Protein AF-A0A6N7Y3T4-F1 (afdb_monomer_lite)

Foldseek 3Di:
DDDDDDDDDDDPPPFDDPVLVVVLVVVVVVLVVVVWDFDDWDDDPFKIWTWTDDVPDDIDIDIDGHD

Radius of gyration: 16.08 Å; chains: 1; bounding box: 34×30×41 Å

Secondary structure (DSSP, 8-state):
-----------------HHHHHHHHHHHHHHHHTT-EEEEEEE-SSEEEEEEE-TTS--EEEEEE--

Sequence (67 aa):
MIHVNMVKGDYVYEQWDTESFKAMYEKFKELEELGYEMVNEEHGPLNVYFHFKKEGCEEIVVTLMCF

pLDDT: mean 72.5, std 21.97, range [24.72, 95.0]

Structure (mmCIF, N/CA/C/O backbone):
data_AF-A0A6N7Y3T4-F1
#
_entry.id   AF-A0A6N7Y3T4-F1
#
loop_
_atom_site.group_PDB
_atom_site.id
_atom_site.type_symbol
_atom_site.label_atom_id
_atom_site.label_alt_id
_atom_site.label_comp_id
_atom_site.label_asym_id
_atom_site.label_entity_id
_atom_site.label_seq_id
_atom_site.pdbx_PDB_ins_code
_atom_site.Cartn_x
_atom_site.Cartn_y
_atom_site.Cartn_z
_atom_site.occupancy
_atom_site.B_iso_or_equiv
_atom_site.auth_seq_id
_atom_site.auth_comp_id
_atom_site.auth_asym_id
_atom_site.auth_atom_id
_atom_site.pdbx_PDB_model_num
ATOM 1 N N . MET A 1 1 ? -1.503 -23.367 -27.474 1.00 28.05 1 MET A N 1
ATOM 2 C CA . MET A 1 1 ? -0.862 -22.465 -28.451 1.00 28.05 1 MET A CA 1
ATOM 3 C C . MET A 1 1 ? -0.602 -21.166 -27.711 1.00 28.05 1 MET A C 1
ATOM 5 O O . MET A 1 1 ? -1.552 -20.474 -27.379 1.00 28.05 1 MET A O 1
ATOM 9 N N . ILE A 1 2 ? 0.641 -20.950 -27.284 1.00 25.97 2 ILE A N 1
ATOM 10 C CA . ILE A 1 2 ? 1.035 -19.789 -26.480 1.00 25.97 2 ILE A CA 1
ATOM 11 C C . ILE A 1 2 ? 1.431 -18.697 -27.469 1.00 25.97 2 ILE A C 1
ATOM 13 O O . ILE A 1 2 ? 2.347 -18.900 -28.261 1.00 25.97 2 ILE A O 1
ATOM 17 N N . HIS A 1 3 ? 0.724 -17.571 -27.447 1.00 25.16 3 HIS A N 1
ATOM 18 C CA . HIS A 1 3 ? 1.128 -16.380 -28.185 1.00 25.16 3 HIS A CA 1
ATOM 19 C C . HIS A 1 3 ? 1.937 -15.484 -27.246 1.00 25.16 3 HIS A C 1
ATOM 21 O O . HIS A 1 3 ? 1.375 -14.829 -26.374 1.00 25.16 3 HIS A O 1
ATOM 27 N N . VAL A 1 4 ? 3.260 -15.476 -27.423 1.00 24.72 4 VAL A N 1
ATOM 28 C CA . VAL A 1 4 ? 4.157 -14.471 -26.840 1.00 24.72 4 VAL A CA 1
ATOM 29 C C . VAL A 1 4 ? 4.431 -13.436 -27.926 1.00 24.72 4 VAL A C 1
ATOM 31 O O . VAL A 1 4 ? 5.124 -13.730 -28.897 1.00 24.72 4 VAL A O 1
ATOM 34 N N . ASN A 1 5 ? 3.880 -12.232 -27.779 1.00 29.44 5 ASN A N 1
ATOM 35 C CA . ASN A 1 5 ? 4.295 -11.080 -28.576 1.00 29.44 5 ASN A CA 1
ATOM 36 C C . ASN A 1 5 ? 5.443 -10.379 -27.841 1.00 29.44 5 ASN A C 1
ATOM 38 O O . ASN A 1 5 ? 5.218 -9.612 -26.911 1.00 29.44 5 ASN A O 1
ATOM 42 N N . MET A 1 6 ? 6.678 -10.666 -28.255 1.00 35.31 6 MET A N 1
ATOM 43 C CA . MET A 1 6 ? 7.849 -9.863 -27.905 1.00 35.31 6 MET A CA 1
ATOM 44 C C . MET A 1 6 ? 7.936 -8.678 -28.869 1.00 35.31 6 MET A C 1
ATOM 46 O O . MET A 1 6 ? 8.272 -8.860 -30.039 1.00 35.31 6 MET A O 1
ATOM 50 N N . VAL A 1 7 ? 7.678 -7.465 -28.380 1.00 37.31 7 VAL A N 1
ATOM 51 C CA . VAL A 1 7 ? 8.031 -6.233 -29.096 1.00 37.31 7 VAL A CA 1
ATOM 52 C C . VAL A 1 7 ? 9.343 -5.716 -28.506 1.00 37.31 7 VAL A C 1
ATOM 54 O O . VAL A 1 7 ? 9.407 -5.343 -27.340 1.00 37.31 7 VAL A O 1
ATOM 57 N N . LYS A 1 8 ? 10.409 -5.749 -29.315 1.00 40.28 8 LYS A N 1
ATOM 58 C CA . LYS A 1 8 ? 11.700 -5.104 -29.034 1.00 40.28 8 LYS A CA 1
ATOM 59 C C . LYS A 1 8 ? 11.502 -3.585 -28.943 1.00 40.28 8 LYS A C 1
ATOM 61 O O . LYS A 1 8 ? 11.104 -2.977 -29.933 1.00 40.28 8 LYS A O 1
ATOM 66 N N . GLY A 1 9 ? 11.847 -3.000 -27.803 1.00 31.47 9 GLY A N 1
ATOM 67 C CA . GLY A 1 9 ? 11.977 -1.560 -27.569 1.00 31.47 9 GLY A CA 1
ATOM 68 C C . GLY A 1 9 ? 12.826 -1.330 -26.316 1.00 31.47 9 GLY A C 1
ATOM 69 O O . GLY A 1 9 ? 12.837 -2.184 -25.433 1.00 31.47 9 GLY A O 1
ATOM 70 N N . ASP A 1 10 ? 13.585 -0.239 -26.286 1.00 38.03 10 ASP A N 1
ATOM 71 C CA . ASP A 1 10 ? 14.597 0.129 -25.284 1.00 38.03 10 ASP A CA 1
ATOM 72 C C . ASP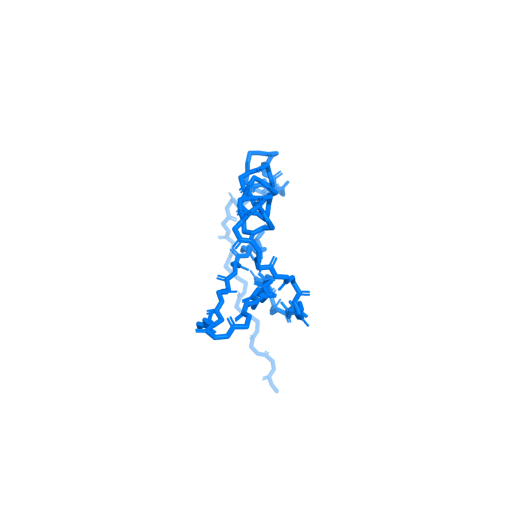 A 1 10 ? 14.040 0.388 -23.871 1.00 38.03 10 ASP A C 1
ATOM 74 O O . ASP A 1 10 ? 14.093 1.505 -23.359 1.00 38.03 10 ASP A O 1
ATOM 78 N N . TYR A 1 11 ? 13.507 -0.631 -23.204 1.00 41.47 11 TYR A N 1
ATOM 79 C CA . TYR A 1 11 ? 13.129 -0.499 -21.802 1.00 41.47 11 TYR A CA 1
ATOM 80 C C . TYR A 1 11 ? 14.379 -0.649 -20.933 1.00 41.47 11 TYR A C 1
ATOM 82 O O . TYR A 1 11 ? 14.877 -1.750 -20.691 1.00 41.47 11 TYR A O 1
ATOM 90 N N . VAL A 1 12 ? 14.905 0.488 -20.479 1.00 38.25 12 VAL A N 1
ATOM 91 C CA . VAL A 1 12 ? 15.663 0.532 -19.230 1.00 38.25 12 VAL A CA 1
ATOM 92 C C . VAL A 1 12 ? 14.683 0.092 -18.149 1.00 38.25 12 VAL A C 1
ATOM 94 O O . VAL A 1 12 ? 13.697 0.777 -17.894 1.00 38.25 12 VAL A O 1
ATOM 97 N N . TYR A 1 13 ? 14.920 -1.075 -17.557 1.00 42.44 13 TYR A N 1
ATOM 98 C CA . TYR A 1 13 ? 14.208 -1.487 -16.356 1.00 42.44 13 TYR A CA 1
ATOM 99 C C . TYR A 1 13 ? 14.735 -0.622 -15.207 1.00 42.44 13 TYR A C 1
ATOM 101 O O . TYR A 1 13 ? 15.660 -1.019 -14.498 1.00 42.44 13 TYR A O 1
ATOM 109 N N . GLU A 1 14 ? 14.191 0.586 -15.043 1.00 43.03 14 GLU A N 1
ATOM 110 C CA . GLU A 1 14 ? 14.183 1.232 -13.732 1.00 43.03 14 GLU A CA 1
ATOM 111 C C . GLU A 1 14 ? 13.263 0.397 -12.855 1.00 43.03 14 GLU A C 1
ATOM 113 O O . GLU A 1 14 ? 12.069 0.638 -12.708 1.00 43.03 14 GLU A O 1
ATOM 118 N N . GLN A 1 15 ? 13.849 -0.667 -12.322 1.00 46.22 15 GLN A N 1
ATOM 119 C CA . GLN A 1 15 ? 13.281 -1.425 -11.242 1.00 46.22 15 GLN A CA 1
ATOM 120 C C . GLN A 1 15 ? 13.177 -0.460 -10.054 1.00 46.22 15 GLN A C 1
ATOM 122 O O . GLN A 1 15 ? 14.119 -0.325 -9.284 1.00 46.22 15 GLN A O 1
ATOM 127 N N . TRP A 1 16 ? 12.030 0.209 -9.935 1.00 57.66 16 TRP A N 1
ATOM 128 C CA . TRP A 1 16 ? 11.496 0.700 -8.674 1.00 57.66 16 TRP A CA 1
ATOM 129 C C . TRP A 1 16 ? 12.284 1.905 -8.148 1.00 57.66 16 TRP A C 1
ATOM 131 O O . TRP A 1 16 ? 13.228 1.759 -7.368 1.00 57.66 16 TRP A O 1
ATOM 141 N N . ASP A 1 17 ? 11.898 3.123 -8.542 1.00 62.38 17 ASP A N 1
ATOM 142 C CA . ASP A 1 17 ? 12.479 4.289 -7.885 1.00 62.38 17 ASP A CA 1
ATOM 143 C C . ASP A 1 17 ? 12.111 4.283 -6.390 1.00 62.38 17 ASP A C 1
ATOM 145 O O . ASP A 1 17 ? 11.048 3.837 -5.945 1.00 62.38 17 ASP A O 1
ATOM 149 N N . THR A 1 18 ? 13.056 4.722 -5.563 1.00 68.38 18 THR A N 1
ATOM 150 C CA . THR A 1 18 ? 12.879 4.760 -4.103 1.00 68.38 18 THR A CA 1
ATOM 151 C C . THR A 1 18 ? 11.688 5.643 -3.710 1.00 68.38 18 THR A C 1
ATOM 153 O O . THR A 1 18 ? 11.110 5.475 -2.636 1.00 68.38 18 THR A O 1
ATOM 156 N N . GLU A 1 19 ? 11.303 6.572 -4.585 1.00 72.88 19 GLU A N 1
ATOM 157 C CA . GLU A 1 19 ? 10.236 7.543 -4.371 1.00 72.88 19 GLU A CA 1
ATOM 158 C C . GLU A 1 19 ? 8.850 6.898 -4.402 1.00 72.88 19 GLU A C 1
ATOM 160 O O . GLU A 1 19 ? 8.058 7.149 -3.495 1.00 72.88 19 GLU A O 1
ATOM 165 N N . SER A 1 20 ? 8.575 6.003 -5.353 1.00 70.44 20 SER A N 1
ATOM 166 C CA . SER A 1 20 ? 7.296 5.287 -5.446 1.00 70.44 20 SER A CA 1
ATOM 167 C C . SER A 1 20 ? 7.072 4.367 -4.246 1.00 70.44 20 SER A C 1
ATOM 169 O O . SER A 1 20 ? 5.979 4.323 -3.677 1.00 70.44 20 SER A O 1
ATOM 171 N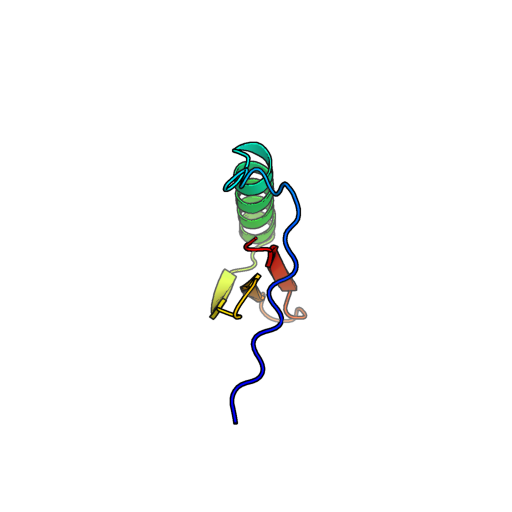 N . PHE A 1 21 ? 8.132 3.693 -3.789 1.00 73.94 21 PHE A N 1
ATOM 172 C CA . PHE A 1 21 ? 8.093 2.905 -2.554 1.00 73.94 21 PHE A CA 1
ATOM 173 C C . PHE A 1 21 ? 7.830 3.769 -1.336 1.00 73.94 21 PHE A C 1
ATOM 175 O O . PHE A 1 21 ? 6.992 3.436 -0.499 1.00 73.94 21 PHE A O 1
ATOM 182 N N . LYS A 1 22 ? 8.537 4.893 -1.235 1.00 82.44 22 LYS A N 1
ATOM 183 C CA . LYS A 1 22 ? 8.359 5.825 -0.130 1.00 82.44 22 LYS A CA 1
ATOM 184 C C . LYS A 1 22 ? 6.936 6.384 -0.103 1.00 82.44 22 LYS A C 1
ATOM 186 O O . LYS A 1 22 ? 6.329 6.381 0.961 1.00 82.44 22 LYS A O 1
ATOM 191 N N . ALA A 1 23 ? 6.382 6.772 -1.251 1.00 80.12 23 ALA A N 1
ATOM 192 C CA . ALA A 1 23 ? 5.007 7.251 -1.367 1.00 80.12 23 ALA A CA 1
ATOM 193 C C . ALA A 1 23 ? 3.982 6.177 -0.962 1.00 80.12 23 ALA A C 1
ATOM 195 O O . ALA A 1 23 ? 3.019 6.476 -0.257 1.00 80.12 23 ALA A O 1
ATOM 196 N N . MET A 1 24 ? 4.208 4.915 -1.343 1.00 84.31 24 MET A N 1
ATOM 197 C CA . MET A 1 24 ? 3.376 3.791 -0.903 1.00 84.31 24 MET A CA 1
ATOM 198 C C . MET A 1 24 ? 3.422 3.620 0.624 1.00 84.31 24 MET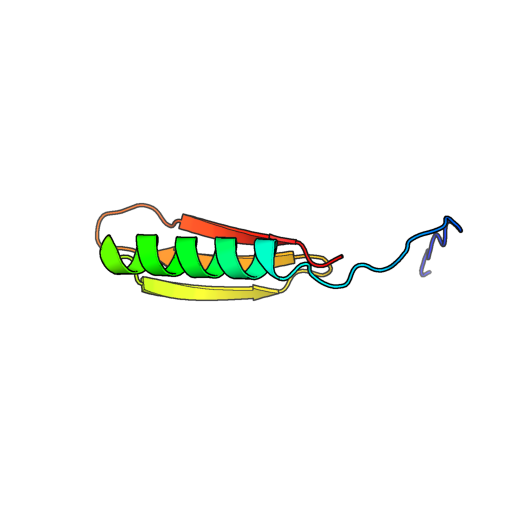 A C 1
ATOM 200 O O . MET A 1 24 ? 2.373 3.549 1.260 1.00 84.31 24 MET A O 1
ATOM 204 N N . TYR A 1 25 ? 4.615 3.609 1.227 1.00 85.19 25 TYR A N 1
ATOM 205 C CA . TYR A 1 25 ? 4.770 3.500 2.683 1.00 85.19 25 TYR A CA 1
ATOM 206 C C . TYR A 1 25 ? 4.166 4.692 3.435 1.00 85.19 25 TYR A C 1
ATOM 208 O O . TYR A 1 25 ? 3.535 4.507 4.475 1.00 85.19 25 TYR A O 1
ATOM 216 N N . GLU A 1 26 ? 4.325 5.911 2.917 1.00 87.62 26 GLU A N 1
ATOM 217 C CA . GLU A 1 26 ? 3.671 7.102 3.466 1.00 87.62 26 GLU A CA 1
ATOM 218 C C . GLU A 1 26 ? 2.148 6.952 3.416 1.00 87.62 26 GLU A C 1
ATOM 220 O O . GLU A 1 26 ? 1.474 7.264 4.400 1.00 87.62 26 GLU A O 1
ATOM 225 N N . LYS A 1 27 ? 1.604 6.387 2.329 1.00 85.44 27 LYS A N 1
ATOM 226 C CA . LYS A 1 27 ? 0.168 6.131 2.221 1.00 85.44 27 LYS A CA 1
ATOM 227 C C . LYS A 1 27 ? -0.320 5.058 3.190 1.00 85.44 27 LYS A C 1
ATOM 229 O O . LYS A 1 27 ? -1.389 5.220 3.770 1.00 85.44 27 LYS A O 1
ATOM 234 N N . PHE A 1 28 ? 0.447 3.989 3.399 1.00 88.56 28 PHE A N 1
ATOM 235 C CA . PHE A 1 28 ? 0.114 2.968 4.399 1.00 88.56 28 PHE A CA 1
ATOM 236 C C . PHE A 1 28 ? 0.057 3.579 5.793 1.00 88.56 28 PHE A C 1
ATOM 238 O O . PHE A 1 28 ? -0.927 3.395 6.500 1.00 88.56 28 PHE A O 1
ATOM 245 N N . LYS A 1 29 ? 1.063 4.384 6.146 1.00 92.75 29 LYS A N 1
ATOM 246 C CA . LYS A 1 29 ? 1.108 5.065 7.436 1.00 92.75 29 LYS A CA 1
ATOM 247 C C . LYS A 1 29 ? -0.076 6.016 7.629 1.00 92.75 29 LYS A C 1
ATOM 249 O O . LYS A 1 29 ? -0.668 6.035 8.701 1.00 92.75 29 LYS A O 1
ATOM 254 N N . GLU A 1 30 ? -0.451 6.773 6.599 1.00 89.38 30 GLU A N 1
ATOM 255 C CA . GLU A 1 30 ? -1.645 7.629 6.634 1.00 89.38 30 GLU A CA 1
ATOM 256 C C . GLU A 1 30 ? -2.915 6.806 6.910 1.00 89.38 30 GLU A C 1
ATOM 258 O O . GLU A 1 30 ? -3.741 7.187 7.736 1.00 89.38 30 GLU A O 1
ATOM 263 N N . LEU A 1 31 ? -3.070 5.657 6.246 1.00 87.25 31 LEU A N 1
ATOM 264 C CA . LEU A 1 31 ? -4.216 4.766 6.438 1.00 87.25 31 LEU A CA 1
ATOM 265 C C . LEU A 1 31 ? -4.241 4.159 7.849 1.00 87.25 31 LEU A C 1
ATOM 267 O O . LEU A 1 31 ? -5.298 4.156 8.482 1.00 87.25 31 LEU A O 1
ATOM 271 N N . GLU A 1 32 ? -3.092 3.725 8.367 1.00 92.06 32 GLU A N 1
ATOM 272 C CA . GLU A 1 32 ? -2.944 3.238 9.743 1.00 92.06 32 GLU A CA 1
ATOM 273 C C . GLU A 1 32 ? -3.297 4.323 10.774 1.00 92.06 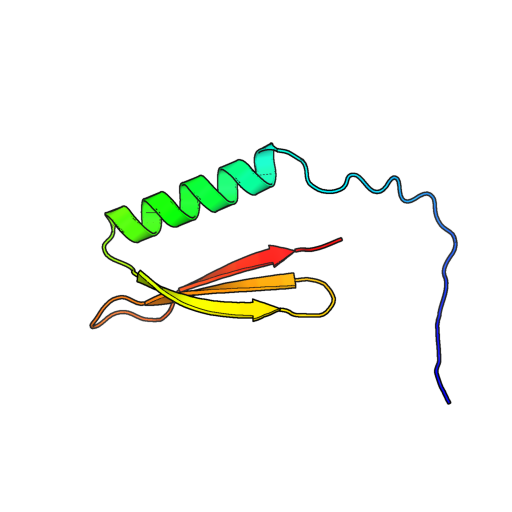32 GLU A C 1
ATOM 275 O O . GLU A 1 32 ? -4.067 4.068 11.700 1.00 92.06 32 GLU A O 1
ATOM 280 N N . GLU A 1 33 ? -2.817 5.560 10.595 1.00 94.69 33 GLU A N 1
ATOM 281 C CA . GLU A 1 33 ? -3.153 6.705 11.459 1.00 94.69 33 GLU A CA 1
ATOM 282 C C . GLU A 1 33 ? -4.653 7.050 11.411 1.00 94.69 33 GLU A C 1
ATOM 284 O O . GLU A 1 33 ? -5.233 7.489 12.408 1.00 94.69 33 GLU A O 1
ATOM 289 N N . LEU A 1 34 ? -5.311 6.799 10.275 1.00 89.88 34 LEU A N 1
ATOM 290 C CA . LEU A 1 34 ? -6.762 6.920 10.114 1.00 89.88 34 LEU A CA 1
ATOM 291 C C . LEU A 1 34 ? -7.541 5.716 10.680 1.00 89.88 34 LEU A C 1
ATOM 293 O O . LEU A 1 34 ? -8.780 5.749 10.706 1.00 89.88 34 LEU A O 1
ATOM 297 N N . GLY A 1 35 ? -6.853 4.681 11.166 1.00 92.50 35 GLY A N 1
ATOM 298 C CA . GLY A 1 35 ? -7.430 3.481 11.771 1.00 92.50 35 GLY A CA 1
ATOM 299 C C . GLY A 1 35 ? -7.892 2.427 10.765 1.00 92.50 35 GLY A C 1
ATOM 300 O O . GLY A 1 35 ? -8.817 1.677 11.069 1.00 92.50 35 GLY A O 1
ATOM 301 N N . TYR A 1 36 ? -7.322 2.413 9.561 1.00 92.94 36 TYR A N 1
ATOM 302 C CA . TYR A 1 36 ? -7.465 1.298 8.630 1.00 92.94 36 TYR A CA 1
ATOM 303 C C . TYR A 1 36 ? -6.388 0.246 8.901 1.00 92.94 36 TYR A C 1
ATOM 305 O O . TYR A 1 36 ? -5.241 0.578 9.183 1.00 92.94 36 TYR A O 1
ATOM 313 N N . GLU A 1 37 ? -6.751 -1.023 8.752 1.00 95.00 37 GLU A N 1
ATOM 314 C CA . GLU A 1 37 ? -5.844 -2.163 8.883 1.00 95.00 37 GLU A CA 1
ATOM 315 C C . GLU A 1 37 ? -5.687 -2.858 7.530 1.00 95.00 37 GLU A C 1
ATOM 317 O O . GLU A 1 37 ? -6.661 -2.994 6.784 1.00 95.00 37 GLU A O 1
ATOM 322 N N . MET A 1 38 ? -4.473 -3.309 7.206 1.00 92.94 38 MET A N 1
ATOM 323 C CA . MET A 1 38 ? -4.246 -4.127 6.016 1.00 92.94 38 MET A CA 1
ATOM 324 C C . MET A 1 38 ? -4.809 -5.533 6.250 1.00 92.94 38 MET A C 1
ATOM 326 O O . MET A 1 38 ? -4.414 -6.216 7.193 1.00 92.94 38 MET A O 1
ATOM 330 N N . VAL A 1 39 ? -5.726 -5.969 5.388 1.00 95.00 39 VAL A N 1
ATOM 331 C CA . VAL A 1 39 ? -6.457 -7.239 5.543 1.00 95.00 39 VAL A CA 1
ATOM 332 C C . VAL A 1 39 ? -6.138 -8.266 4.463 1.00 95.00 39 VAL A C 1
ATOM 334 O O . VAL A 1 39 ? -6.391 -9.451 4.673 1.00 95.00 39 VAL A O 1
ATOM 337 N N . ASN A 1 40 ? -5.607 -7.836 3.315 1.00 91.94 40 ASN A N 1
ATOM 338 C CA . ASN A 1 40 ? -5.240 -8.730 2.222 1.00 91.94 40 ASN A CA 1
ATOM 339 C C . ASN A 1 40 ? -4.143 -8.126 1.334 1.00 91.94 40 ASN A C 1
ATOM 341 O O . ASN A 1 40 ? -4.032 -6.904 1.215 1.00 91.94 40 ASN A O 1
ATOM 345 N N . GLU A 1 41 ? -3.389 -9.002 0.677 1.00 90.75 41 GLU A N 1
ATOM 346 C CA . GLU A 1 41 ? -2.420 -8.667 -0.363 1.00 90.75 41 GLU A CA 1
ATOM 347 C C . GLU A 1 41 ? -2.626 -9.615 -1.550 1.00 90.75 41 GLU A C 1
ATOM 349 O O . GLU A 1 41 ? -2.578 -10.838 -1.401 1.00 90.75 41 GLU A O 1
ATOM 354 N N . GLU A 1 42 ? -2.873 -9.055 -2.734 1.00 89.31 42 GLU A N 1
ATOM 355 C CA . GLU A 1 42 ? -3.078 -9.821 -3.962 1.00 89.31 42 GLU A CA 1
ATOM 356 C C . GLU A 1 42 ? -1.996 -9.508 -4.991 1.00 89.31 42 GLU A C 1
ATOM 358 O O . GLU A 1 42 ? -1.695 -8.350 -5.280 1.00 89.31 42 GLU A O 1
ATOM 363 N N . HIS A 1 43 ? -1.444 -10.554 -5.606 1.00 84.75 43 HIS A N 1
ATOM 364 C CA . HIS A 1 43 ? -0.427 -10.420 -6.643 1.00 84.75 43 HIS A CA 1
ATOM 365 C C . HIS A 1 43 ? -1.023 -10.718 -8.017 1.00 84.75 43 HIS A C 1
ATOM 367 O O . HIS A 1 43 ? -1.414 -11.846 -8.324 1.00 84.75 43 HIS A O 1
ATOM 373 N N . GLY A 1 44 ? -1.059 -9.695 -8.863 1.00 78.56 44 GLY A N 1
ATOM 374 C CA . GLY A 1 44 ? -1.294 -9.826 -10.291 1.00 78.56 44 GLY A CA 1
ATOM 375 C C . GLY A 1 44 ? 0.018 -9.992 -11.071 1.00 78.56 44 GLY A C 1
ATOM 376 O O . GLY A 1 44 ? 1.101 -9.755 -10.541 1.00 78.56 44 GLY A O 1
ATOM 377 N N . PRO A 1 45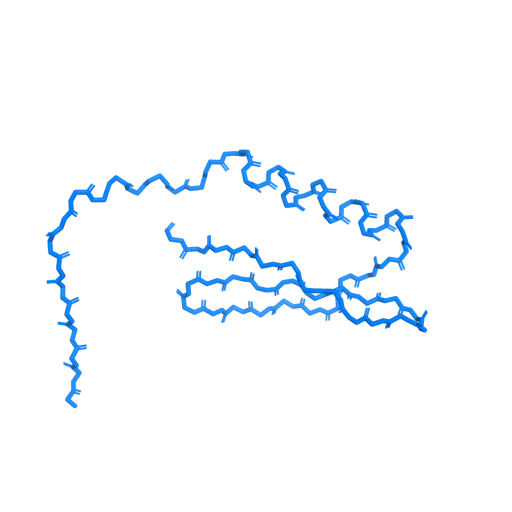 ? -0.054 -10.333 -12.369 1.00 77.94 45 PRO A N 1
ATOM 378 C CA . PRO A 1 45 ? 1.134 -10.463 -13.219 1.00 77.94 45 PRO A CA 1
ATOM 379 C C . PRO A 1 45 ? 1.991 -9.193 -13.322 1.00 77.94 45 PRO A C 1
ATOM 381 O O . PRO A 1 45 ? 3.170 -9.288 -13.639 1.00 77.94 45 PRO A O 1
ATOM 384 N N . LEU A 1 46 ? 1.381 -8.023 -13.106 1.00 78.25 46 LEU A N 1
ATOM 385 C CA . LEU A 1 46 ? 1.985 -6.699 -13.289 1.00 78.25 46 LEU A CA 1
ATOM 386 C C . LEU A 1 46 ? 1.658 -5.735 -12.142 1.00 78.25 46 LEU A C 1
ATOM 388 O O . LEU A 1 46 ? 1.954 -4.556 -12.250 1.00 78.25 46 LEU A O 1
ATOM 392 N N . ASN A 1 47 ? 0.988 -6.184 -11.079 1.00 77.56 47 ASN A N 1
ATOM 393 C CA . ASN A 1 47 ? 0.56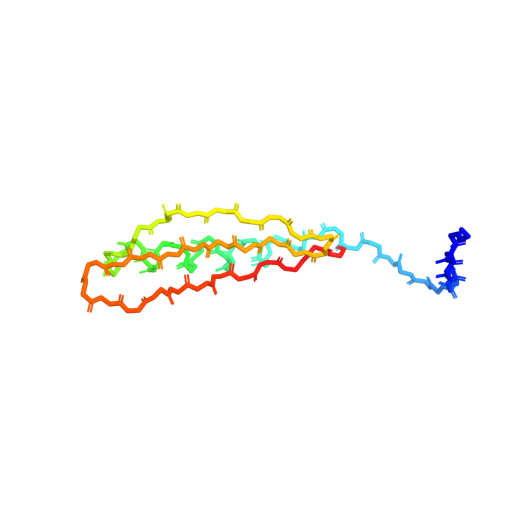5 -5.314 -9.980 1.00 77.56 47 ASN A CA 1
ATOM 394 C C . ASN A 1 47 ? 0.545 -6.088 -8.661 1.00 77.56 47 ASN A C 1
ATOM 396 O O . ASN A 1 47 ? 0.285 -7.289 -8.657 1.00 77.56 47 ASN A O 1
ATOM 400 N N . VAL A 1 48 ? 0.717 -5.377 -7.553 1.00 82.56 48 VAL A N 1
ATOM 401 C CA . VAL A 1 48 ? 0.370 -5.826 -6.203 1.00 82.56 48 VAL A CA 1
ATOM 402 C C . VAL A 1 48 ? -0.743 -4.933 -5.673 1.00 82.56 48 VAL A C 1
ATOM 404 O O . VAL A 1 48 ? -0.687 -3.711 -5.812 1.00 82.56 48 VAL A O 1
ATOM 407 N N . TYR A 1 49 ? -1.765 -5.539 -5.086 1.00 83.50 49 TYR A N 1
ATOM 408 C CA . TYR A 1 49 ? -2.913 -4.857 -4.507 1.00 83.50 49 TYR A CA 1
ATOM 409 C C . TYR A 1 49 ? -2.900 -5.065 -2.995 1.00 83.50 49 TYR A C 1
ATOM 411 O O . TYR A 1 49 ? -2.935 -6.198 -2.525 1.00 83.50 49 TYR A O 1
ATOM 419 N N . PHE A 1 50 ? -2.865 -3.976 -2.235 1.00 87.94 50 PHE A N 1
ATOM 420 C CA . PHE A 1 50 ? -2.904 -3.984 -0.776 1.00 87.94 50 PHE A CA 1
ATOM 421 C C . PHE A 1 50 ? -4.267 -3.477 -0.316 1.00 87.94 50 PHE A C 1
ATOM 423 O O . PHE A 1 50 ? -4.636 -2.332 -0.589 1.00 87.94 50 PHE A O 1
ATOM 430 N N . HIS A 1 51 ? -5.024 -4.332 0.362 1.00 89.12 51 HIS A N 1
ATOM 431 C CA . HIS A 1 51 ? -6.393 -4.045 0.775 1.00 89.12 51 HIS A CA 1
ATOM 432 C C . HIS A 1 51 ? -6.416 -3.590 2.229 1.00 89.12 51 HIS A C 1
ATOM 434 O O . HIS A 1 51 ? -5.911 -4.280 3.115 1.00 89.12 51 HIS A O 1
ATOM 440 N N . PHE A 1 52 ? -7.058 -2.453 2.472 1.00 91.75 52 PHE A N 1
ATOM 441 C CA . PHE A 1 52 ? -7.191 -1.817 3.772 1.00 91.75 52 PHE A CA 1
ATOM 442 C C . PHE A 1 52 ? -8.659 -1.702 4.157 1.00 91.75 52 PHE A C 1
ATOM 444 O O . PHE A 1 52 ? -9.493 -1.270 3.359 1.00 91.75 52 PHE A O 1
ATOM 451 N N . LYS A 1 53 ? -8.981 -2.038 5.406 1.00 88.44 53 LYS A N 1
ATOM 452 C CA . LYS A 1 53 ? -10.349 -1.984 5.918 1.00 88.44 53 LYS A CA 1
ATOM 453 C C . LYS A 1 53 ? -10.406 -1.326 7.285 1.00 88.44 53 LYS A C 1
ATOM 455 O O . LYS A 1 53 ? -9.524 -1.499 8.116 1.00 88.44 53 LYS A O 1
ATOM 460 N N . LYS A 1 54 ? -11.493 -0.597 7.513 1.00 91.56 54 LYS A N 1
ATOM 461 C CA . LYS A 1 54 ? -11.874 -0.039 8.808 1.00 91.56 54 LYS A CA 1
ATOM 462 C C . LYS A 1 54 ? -13.328 -0.401 9.078 1.00 91.56 54 LYS A C 1
ATOM 464 O O . LYS A 1 54 ? -14.150 -0.392 8.161 1.00 91.56 54 LYS A O 1
ATOM 469 N N . GLU A 1 55 ? -13.651 -0.758 10.318 1.00 90.00 55 GLU A N 1
ATOM 470 C CA . GLU A 1 55 ? -15.021 -1.117 10.690 1.00 90.00 55 GLU A CA 1
ATOM 471 C C . GLU A 1 55 ? -15.995 0.027 10.357 1.00 90.00 55 GLU A C 1
ATOM 473 O O . GLU A 1 55 ? -15.767 1.184 10.709 1.00 90.00 55 GLU A O 1
ATOM 478 N N . GLY A 1 56 ? -17.075 -0.296 9.640 1.00 87.62 56 GLY A N 1
ATOM 479 C CA . GLY A 1 56 ? -18.068 0.688 9.200 1.00 87.62 56 GLY A CA 1
ATOM 480 C C . GLY A 1 56 ? -17.645 1.566 8.014 1.00 87.62 56 GLY A C 1
ATOM 481 O O . GLY A 1 56 ? -18.387 2.482 7.666 1.00 87.62 56 GLY A O 1
ATOM 482 N N . CYS A 1 57 ? -16.497 1.303 7.381 1.00 83.06 57 CYS A N 1
ATOM 483 C CA . CYS A 1 57 ? -16.036 1.993 6.172 1.00 83.06 57 CYS A CA 1
ATOM 484 C C . CYS A 1 57 ? -15.908 1.034 4.977 1.00 83.06 57 CYS A C 1
ATOM 486 O O . CYS A 1 57 ? -15.822 -0.187 5.138 1.00 83.06 57 CYS A O 1
ATOM 488 N N . GLU A 1 58 ? -15.898 1.604 3.771 1.00 84.81 58 GLU A N 1
ATOM 489 C CA . GLU A 1 58 ? -15.578 0.871 2.544 1.00 84.81 58 GLU A CA 1
ATOM 490 C C . GLU A 1 58 ? -14.098 0.459 2.520 1.00 84.81 58 GLU A C 1
ATOM 492 O O . GLU A 1 58 ? -13.249 1.063 3.180 1.00 84.81 58 GLU A O 1
ATOM 497 N N . GLU A 1 59 ? -13.798 -0.604 1.775 1.00 85.06 59 GLU A N 1
ATOM 498 C CA . GLU A 1 59 ? -12.431 -1.078 1.569 1.00 85.06 59 GLU A CA 1
ATOM 499 C C . GLU A 1 59 ? -11.652 -0.113 0.668 1.00 85.06 59 GLU A C 1
ATOM 501 O O . GLU A 1 59 ? -12.169 0.377 -0.337 1.00 85.06 59 GLU A O 1
ATOM 506 N N . ILE A 1 60 ? -10.391 0.133 1.017 1.00 84.81 60 ILE A N 1
ATOM 507 C CA . ILE A 1 60 ? -9.454 0.926 0.224 1.00 84.81 60 ILE A CA 1
ATOM 508 C C . ILE A 1 60 ? -8.398 -0.013 -0.348 1.00 84.81 60 ILE A C 1
ATOM 510 O O . ILE A 1 60 ? -7.781 -0.774 0.390 1.00 84.81 60 ILE A O 1
ATOM 514 N N . VAL A 1 61 ? -8.146 0.076 -1.653 1.00 87.31 61 VAL A N 1
ATOM 515 C CA . VAL A 1 61 ? -7.109 -0.717 -2.322 1.00 87.31 61 VAL A CA 1
ATOM 516 C C . VAL A 1 61 ? -5.984 0.202 -2.776 1.00 87.31 61 VAL A C 1
ATOM 518 O O . VAL A 1 61 ? -6.184 1.081 -3.615 1.00 87.31 61 VAL A O 1
ATOM 521 N N . VAL A 1 62 ? -4.787 -0.009 -2.236 1.00 81.38 62 VAL A N 1
ATOM 522 C CA . VAL A 1 62 ? -3.563 0.634 -2.718 1.00 81.38 62 VAL A CA 1
ATOM 523 C C . VAL A 1 62 ? -2.930 -0.297 -3.741 1.00 81.38 62 VAL A C 1
ATOM 525 O O . VAL A 1 62 ? -2.611 -1.439 -3.432 1.00 81.38 62 VAL A O 1
ATOM 528 N N . THR A 1 63 ? -2.775 0.170 -4.977 1.00 81.75 63 THR A N 1
ATOM 529 C CA . THR A 1 63 ? -2.172 -0.626 -6.054 1.00 81.75 63 THR A CA 1
ATOM 530 C C . THR A 1 63 ? -0.751 -0.157 -6.302 1.00 81.75 63 THR A C 1
ATOM 532 O O . THR A 1 63 ? -0.530 1.025 -6.563 1.00 81.75 63 THR A O 1
ATOM 535 N N . LEU A 1 64 ? 0.193 -1.088 -6.273 1.00 78.88 64 LEU A N 1
ATOM 536 C CA . LEU A 1 64 ? 1.545 -0.885 -6.760 1.00 78.88 64 LEU A CA 1
ATOM 537 C C . LEU A 1 64 ? 1.696 -1.595 -8.101 1.00 78.88 64 LEU A C 1
ATOM 539 O O . LEU A 1 64 ? 1.434 -2.787 -8.219 1.00 78.88 64 LEU A O 1
ATOM 543 N N . MET A 1 65 ? 2.133 -0.864 -9.113 1.00 70.31 65 MET A N 1
ATOM 544 C CA . MET A 1 65 ? 2.352 -1.397 -10.447 1.00 70.31 65 MET A CA 1
ATOM 545 C C . MET A 1 65 ? 3.782 -1.940 -10.562 1.00 70.31 65 MET A C 1
ATOM 547 O O . MET A 1 65 ? 4.745 -1.226 -10.298 1.00 70.31 65 MET A O 1
ATOM 551 N N . CYS A 1 66 ? 3.916 -3.214 -10.920 1.00 61.16 66 CYS A N 1
ATOM 552 C CA . CYS A 1 66 ? 5.175 -3.934 -11.078 1.00 61.16 66 CYS A CA 1
ATOM 553 C C . CYS A 1 66 ? 5.514 -4.049 -12.569 1.00 61.16 66 CYS A C 1
ATOM 555 O O . CYS A 1 66 ? 5.050 -4.972 -13.242 1.00 61.16 66 CYS A O 1
ATOM 557 N N . PHE A 1 67 ? 6.323 -3.116 -13.066 1.00 56.75 67 PHE A N 1
ATOM 558 C CA . PHE A 1 67 ? 6.968 -3.188 -14.378 1.00 56.75 67 PHE A CA 1
ATOM 559 C C . PHE A 1 67 ? 8.489 -3.175 -14.225 1.00 56.75 67 PHE A C 1
ATOM 561 O O . PHE A 1 67 ? 8.976 -2.561 -13.246 1.00 56.75 67 PHE A O 1
#

Organism: NCBI:txid2607614